Protein AF-A0A2V5JE70-F1 (afdb_monomer)

Secondary structure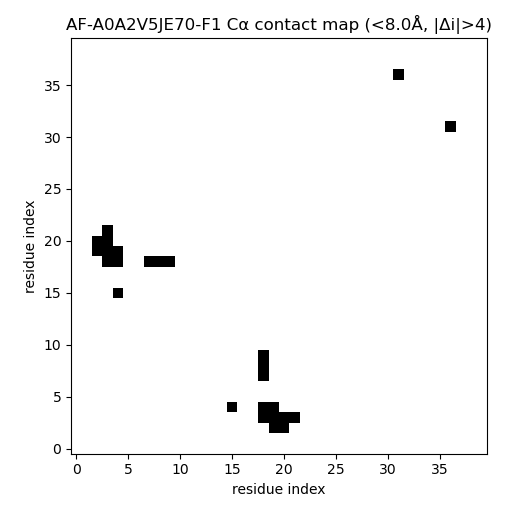 (DSSP, 8-state):
---GGGT---SS---HHHHH---------PPPPHHHHHH-

pLDDT: mean 94.75, std 4.38, range [72.81, 98.12]

Mean predicted aligned error: 3.17 Å

Foldseek 3Di:
DDFQVVPDDDPDDDDSCVSRDDDDPDDPPDDDDPVVVVVD

Radius of gyration: 13.63 Å; Cα contacts (8 Å, |Δi|>4): 13; chains: 1; bounding box: 28×21×32 Å

Structure (mmCIF, N/CA/C/O backbone):
data_AF-A0A2V5JE70-F1
#
_entry.id   AF-A0A2V5JE70-F1
#
loop_
_atom_site.group_PDB
_atom_site.id
_atom_site.type_symbol
_atom_site.label_atom_id
_atom_site.label_alt_id
_atom_site.label_comp_id
_atom_site.label_asym_id
_atom_site.label_entity_id
_atom_site.label_seq_id
_atom_site.pdbx_PDB_ins_code
_atom_site.Cartn_x
_atom_site.Cartn_y
_atom_site.Cartn_z
_atom_site.occupancy
_atom_site.B_iso_or_equiv
_atom_site.auth_seq_id
_atom_site.auth_comp_id
_atom_site.auth_asym_id
_atom_site.auth_atom_id
_atom_site.pdbx_PDB_model_num
ATOM 1 N N . MET A 1 1 ? -0.101 -10.608 1.673 1.00 72.81 1 MET A N 1
ATOM 2 C CA . MET A 1 1 ? -0.450 -9.626 0.623 1.00 72.81 1 MET A CA 1
ATOM 3 C C . MET A 1 1 ? 0.543 -9.807 -0.516 1.00 72.81 1 MET A C 1
ATOM 5 O O . MET A 1 1 ? 1.730 -9.842 -0.224 1.00 72.81 1 MET A O 1
ATOM 9 N N . ILE A 1 2 ? 0.083 -9.991 -1.756 1.00 85.56 2 ILE 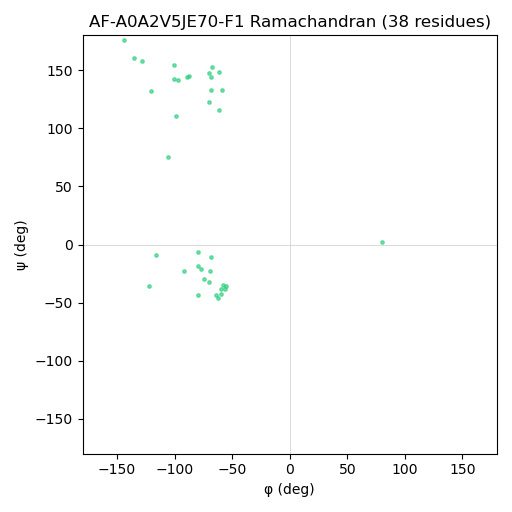A N 1
ATOM 10 C CA . ILE A 1 2 ? 0.973 -10.103 -2.928 1.00 85.56 2 ILE A CA 1
ATOM 11 C C . ILE A 1 2 ? 1.620 -8.736 -3.175 1.00 85.56 2 ILE A C 1
ATOM 13 O O . ILE A 1 2 ? 0.917 -7.717 -3.151 1.00 85.56 2 ILE A O 1
ATOM 17 N N . LYS A 1 3 ? 2.935 -8.700 -3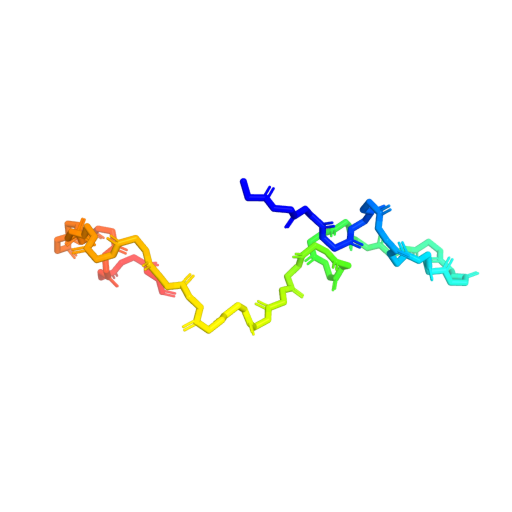.395 1.00 91.44 3 LYS A N 1
ATOM 18 C CA . LYS A 1 3 ? 3.658 -7.461 -3.719 1.00 91.44 3 LYS A CA 1
ATOM 19 C C . LYS A 1 3 ? 3.677 -7.236 -5.223 1.00 91.44 3 LYS A C 1
ATOM 21 O O . LYS A 1 3 ? 3.831 -8.172 -6.002 1.00 91.44 3 LYS A O 1
ATOM 26 N N . GLY A 1 4 ? 3.583 -5.975 -5.644 1.00 93.75 4 GLY A N 1
ATOM 27 C CA . GLY A 1 4 ? 3.677 -5.627 -7.061 1.00 93.75 4 GLY A CA 1
ATOM 28 C C . GLY A 1 4 ? 4.976 -6.125 -7.701 1.00 93.75 4 GLY A C 1
ATOM 29 O O . GLY A 1 4 ? 4.932 -6.635 -8.817 1.00 93.75 4 GLY A O 1
ATOM 30 N N . SER A 1 5 ? 6.101 -6.067 -6.980 1.00 94.88 5 SER A N 1
ATOM 31 C CA . SER A 1 5 ? 7.413 -6.547 -7.446 1.00 94.88 5 SER A CA 1
ATOM 32 C C . SER A 1 5 ? 7.546 -8.067 -7.605 1.00 94.88 5 SER A C 1
ATOM 34 O O . SER A 1 5 ? 8.514 -8.517 -8.208 1.00 94.88 5 SER A O 1
ATOM 36 N N . GLU A 1 6 ? 6.589 -8.867 -7.123 1.00 94.88 6 GLU A N 1
ATOM 37 C CA . GLU A 1 6 ? 6.570 -10.320 -7.368 1.00 94.88 6 GLU A CA 1
ATOM 38 C C . GLU A 1 6 ? 6.090 -10.657 -8.789 1.00 94.88 6 GLU A C 1
ATOM 40 O O . GLU A 1 6 ? 6.369 -11.740 -9.296 1.00 94.88 6 GLU A O 1
ATOM 45 N N . ILE A 1 7 ? 5.373 -9.730 -9.438 1.00 95.19 7 ILE A N 1
ATOM 46 C CA . ILE A 1 7 ? 4.737 -9.935 -10.751 1.00 95.19 7 ILE A CA 1
ATOM 47 C C . ILE A 1 7 ? 5.227 -8.907 -11.780 1.00 95.19 7 ILE A C 1
ATOM 49 O O . ILE A 1 7 ? 5.354 -9.211 -12.965 1.00 95.19 7 ILE A O 1
ATOM 53 N N . ARG A 1 8 ? 5.486 -7.668 -11.350 1.00 95.38 8 ARG A N 1
ATOM 54 C CA . ARG A 1 8 ? 5.884 -6.548 -12.209 1.00 95.38 8 ARG A CA 1
ATOM 55 C C . ARG A 1 8 ? 7.395 -6.374 -12.195 1.00 95.38 8 ARG A C 1
ATOM 57 O O . ARG A 1 8 ? 8.027 -6.425 -11.144 1.00 95.38 8 ARG A O 1
ATOM 64 N N . LYS A 1 9 ? 7.948 -6.056 -13.362 1.00 96.50 9 LYS A N 1
ATOM 65 C CA . LYS A 1 9 ? 9.350 -5.682 -13.547 1.00 96.50 9 LYS A CA 1
ATOM 66 C C . LYS A 1 9 ? 9.412 -4.280 -14.145 1.00 96.50 9 LYS A C 1
ATOM 68 O O . LYS A 1 9 ? 8.690 -3.999 -15.094 1.00 96.50 9 LYS A O 1
ATOM 73 N N . ALA A 1 10 ? 10.240 -3.414 -13.567 1.00 97.12 10 ALA A N 1
ATOM 74 C CA . ALA A 1 10 ? 10.517 -2.097 -14.126 1.00 97.12 10 ALA A CA 1
ATOM 75 C C . ALA A 1 10 ? 11.678 -2.173 -15.124 1.00 97.12 10 ALA A C 1
ATOM 77 O O . ALA A 1 10 ? 12.631 -2.925 -14.909 1.00 97.12 10 ALA A O 1
ATOM 78 N N . ASP A 1 11 ? 11.607 -1.366 -16.179 1.00 97.81 11 ASP A N 1
ATOM 79 C CA . ASP A 1 11 ? 12.653 -1.289 -17.207 1.00 97.81 11 ASP A CA 1
ATOM 80 C C . ASP A 1 11 ? 13.851 -0.427 -16.774 1.00 97.81 11 ASP A C 1
ATOM 82 O O . ASP A 1 11 ? 14.946 -0.558 -17.318 1.00 97.81 11 ASP A O 1
ATOM 86 N N . TYR A 1 12 ? 13.661 0.419 -15.757 1.00 97.81 12 TYR A N 1
ATOM 87 C CA . TYR A 1 12 ? 14.682 1.297 -15.187 1.00 97.81 12 TYR A CA 1
ATOM 88 C C . TYR A 1 12 ? 14.758 1.140 -13.664 1.00 97.81 12 TYR A C 1
ATOM 90 O O . TYR A 1 12 ? 13.774 0.722 -13.043 1.00 97.81 12 TYR A O 1
ATOM 98 N N . PRO A 1 13 ? 15.892 1.505 -13.037 1.00 97.25 13 PRO A N 1
ATOM 99 C CA . PRO A 1 13 ? 15.983 1.584 -11.586 1.00 97.25 13 PRO A CA 1
ATOM 100 C C . PRO A 1 13 ? 14.992 2.623 -11.058 1.00 97.25 13 PRO A C 1
ATOM 102 O O . PRO A 1 13 ? 15.108 3.811 -11.354 1.00 97.25 13 PRO A O 1
ATOM 105 N N . ILE A 1 14 ? 14.011 2.165 -10.289 1.00 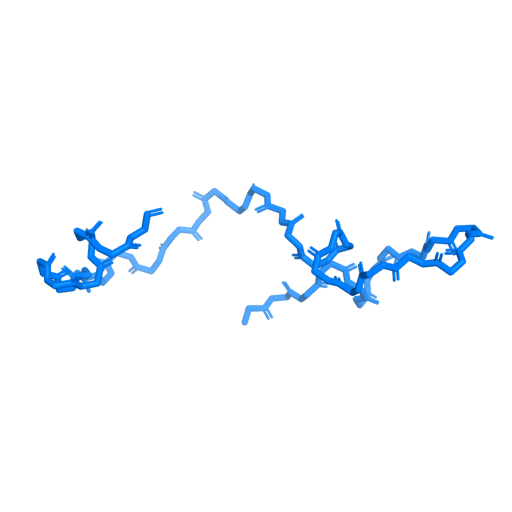97.00 14 ILE A N 1
ATOM 106 C CA . ILE A 1 14 ? 13.019 3.012 -9.629 1.00 97.00 14 ILE A CA 1
ATOM 107 C C . ILE A 1 14 ? 12.825 2.551 -8.191 1.00 97.00 14 ILE A C 1
ATOM 109 O O . I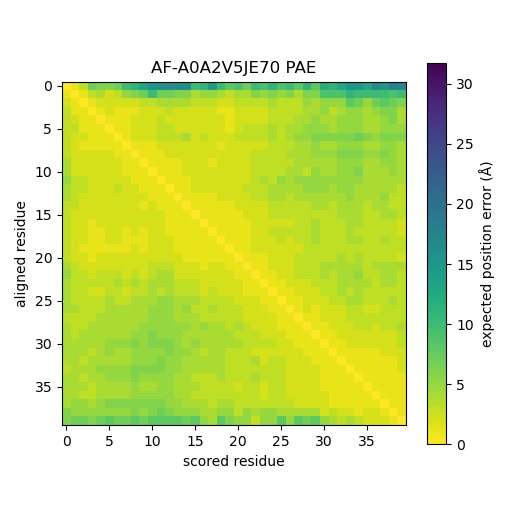LE A 1 14 ? 13.118 1.403 -7.845 1.00 97.00 14 ILE A O 1
ATOM 113 N N . GLU A 1 15 ? 12.285 3.442 -7.366 1.00 97.56 15 GLU A N 1
ATOM 114 C CA . GLU A 1 15 ? 11.965 3.126 -5.980 1.00 97.56 15 GLU A CA 1
ATOM 115 C C . GLU A 1 15 ? 10.988 1.957 -5.881 1.00 97.56 15 GLU A C 1
ATOM 117 O O . GLU A 1 15 ? 9.944 1.922 -6.541 1.00 97.56 15 GLU A O 1
ATOM 122 N N . LYS A 1 16 ? 11.296 1.007 -4.994 1.00 95.06 16 LYS A N 1
ATOM 123 C CA . LYS A 1 16 ? 10.507 -0.220 -4.828 1.00 95.06 16 LYS A CA 1
ATOM 124 C C . LYS A 1 16 ? 9.043 0.068 -4.482 1.00 95.06 16 LYS A C 1
ATOM 126 O O . LYS A 1 16 ? 8.150 -0.631 -4.962 1.00 95.06 16 LYS A O 1
ATOM 131 N N . LEU A 1 17 ? 8.797 1.137 -3.718 1.00 95.94 17 LEU A N 1
ATOM 132 C CA . LEU A 1 17 ? 7.455 1.598 -3.355 1.00 95.94 17 LEU A CA 1
ATOM 133 C C . LEU A 1 17 ? 6.568 1.850 -4.586 1.00 95.94 17 LEU A C 1
ATOM 135 O O . LEU A 1 17 ? 5.376 1.554 -4.550 1.00 95.94 17 LEU A O 1
ATOM 139 N N . LEU A 1 18 ? 7.140 2.348 -5.687 1.00 96.62 18 LEU A N 1
ATOM 140 C CA . LEU A 1 18 ? 6.393 2.661 -6.909 1.00 96.62 18 LEU A CA 1
ATOM 141 C C . LEU A 1 18 ? 5.895 1.401 -7.628 1.00 96.62 18 LEU A C 1
ATOM 143 O O . LEU A 1 18 ? 4.823 1.428 -8.231 1.00 96.62 18 LEU A O 1
ATOM 147 N N . ILE A 1 19 ? 6.644 0.297 -7.539 1.00 96.62 19 ILE A N 1
ATOM 148 C CA . ILE A 1 19 ? 6.253 -1.001 -8.109 1.00 96.62 19 ILE A CA 1
ATOM 149 C C . ILE A 1 19 ? 5.256 -1.706 -7.185 1.00 96.62 19 ILE A C 1
ATOM 151 O O . ILE A 1 19 ? 4.257 -2.257 -7.659 1.00 96.62 19 ILE A O 1
ATOM 155 N N . ASP A 1 20 ? 5.528 -1.681 -5.876 1.00 96.44 20 ASP A N 1
ATOM 156 C CA . ASP A 1 20 ? 4.771 -2.417 -4.863 1.00 96.44 20 ASP A CA 1
ATOM 157 C C . ASP A 1 20 ? 3.405 -1.800 -4.560 1.00 96.44 20 ASP A C 1
ATOM 159 O O . ASP A 1 20 ? 2.476 -2.543 -4.244 1.00 96.44 20 ASP A O 1
ATOM 163 N N . ARG A 1 21 ? 3.238 -0.477 -4.688 1.00 94.94 21 ARG A N 1
ATOM 164 C CA . ARG A 1 21 ? 1.939 0.181 -4.509 1.00 94.94 21 ARG A CA 1
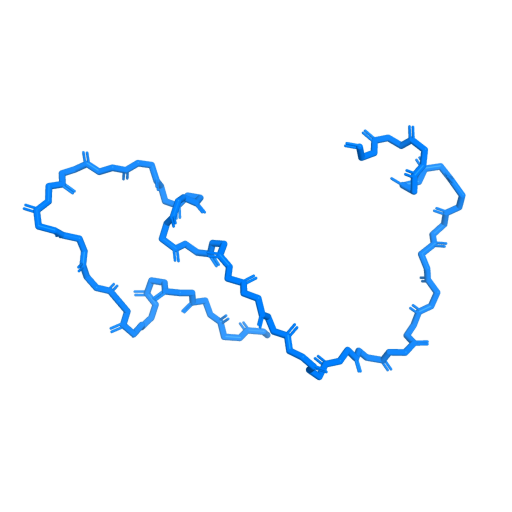ATOM 165 C C . ARG A 1 21 ? 0.996 -0.180 -5.661 1.00 94.94 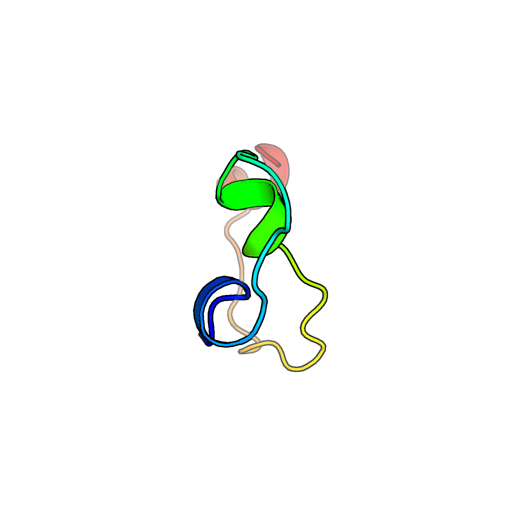21 ARG A C 1
ATOM 167 O O . ARG A 1 21 ? 1.240 0.111 -6.834 1.00 94.94 21 ARG A O 1
ATOM 174 N N . TRP A 1 22 ? -0.149 -0.754 -5.320 1.00 93.06 22 TRP A N 1
ATOM 175 C CA . TRP A 1 22 ? -1.222 -1.067 -6.261 1.00 93.06 22 TRP A CA 1
ATOM 176 C C . TRP A 1 22 ? -2.589 -0.859 -5.607 1.00 93.06 22 TRP A C 1
ATOM 178 O O . TRP A 1 22 ? -2.660 -0.493 -4.439 1.00 93.06 22 TRP A O 1
ATOM 188 N N . SER A 1 23 ? -3.666 -1.035 -6.374 1.00 92.62 23 SER A N 1
ATOM 189 C CA . SER A 1 23 ? -5.045 -0.823 -5.917 1.00 92.62 23 SER A CA 1
ATOM 190 C C . SER A 1 23 ? -5.758 -2.168 -5.708 1.00 92.62 23 SER A C 1
ATOM 192 O O . SER A 1 23 ? -6.554 -2.561 -6.572 1.00 92.62 23 SER A O 1
ATOM 194 N N . PRO A 1 24 ? -5.461 -2.916 -4.622 1.00 91.69 24 PRO A N 1
ATOM 195 C CA . PRO A 1 24 ? -6.243 -4.093 -4.270 1.00 91.69 24 PRO A CA 1
ATOM 196 C C . PRO A 1 24 ? -7.689 -3.677 -3.988 1.00 91.69 24 PRO A C 1
ATOM 198 O O . PRO A 1 24 ? -7.951 -2.571 -3.522 1.00 91.69 24 PRO A O 1
ATOM 201 N N . ARG A 1 25 ? -8.634 -4.569 -4.292 1.00 93.25 25 ARG A N 1
ATOM 202 C CA . ARG A 1 25 ? -10.073 -4.327 -4.074 1.00 93.25 25 ARG A CA 1
ATOM 203 C C . ARG A 1 25 ? -10.700 -5.273 -3.050 1.00 93.25 25 ARG A C 1
ATOM 205 O O . ARG A 1 25 ? -11.834 -5.061 -2.652 1.00 93.25 25 ARG A O 1
ATOM 212 N N . ALA A 1 26 ? -9.960 -6.296 -2.627 1.00 94.38 26 ALA A N 1
ATOM 213 C CA . ALA A 1 26 ? -10.338 -7.172 -1.527 1.00 9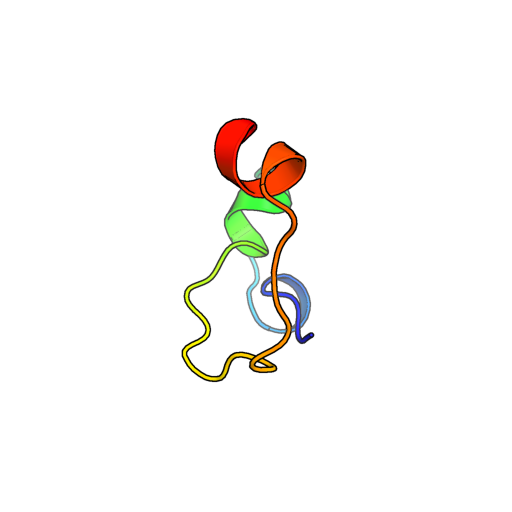4.38 26 ALA A CA 1
ATOM 214 C C . ALA A 1 26 ? -9.591 -6.712 -0.268 1.00 94.38 26 ALA A C 1
ATOM 216 O O . ALA A 1 26 ? -8.365 -6.817 -0.212 1.00 94.38 26 ALA A O 1
ATOM 217 N N . MET A 1 27 ? -10.324 -6.161 0.697 1.00 93.56 27 MET A N 1
ATOM 218 C CA . MET A 1 27 ? -9.802 -5.706 1.992 1.00 93.56 27 MET A CA 1
ATOM 219 C C . MET A 1 27 ? -10.116 -6.757 3.070 1.00 93.56 27 MET A C 1
ATOM 221 O O . MET A 1 27 ? -11.070 -7.515 2.903 1.00 93.56 27 MET A O 1
ATOM 225 N N . SER A 1 28 ? -9.333 -6.820 4.156 1.00 94.56 28 SER A N 1
ATOM 226 C CA . SER A 1 28 ? -9.573 -7.776 5.257 1.00 94.56 28 SER A CA 1
ATOM 227 C C . SER A 1 28 ? -10.838 -7.461 6.062 1.00 94.56 28 SER A C 1
ATOM 229 O O . SER A 1 28 ? -11.404 -8.362 6.672 1.00 94.56 28 SER A O 1
ATOM 231 N N . GLY A 1 29 ? -11.294 -6.204 6.037 1.00 96.00 29 GLY A N 1
ATOM 232 C CA . GLY A 1 29 ? -12.406 -5.719 6.860 1.00 96.00 29 GLY A CA 1
ATOM 233 C C . GLY A 1 29 ? -12.005 -5.383 8.299 1.00 96.00 29 GLY A C 1
ATOM 234 O O . GLY A 1 29 ? -12.866 -5.010 9.086 1.00 96.00 29 GLY A O 1
ATOM 235 N N . GLU A 1 30 ? -10.721 -5.507 8.638 1.00 97.00 30 GLU A N 1
ATOM 236 C CA . GLU A 1 30 ? -10.178 -5.091 9.930 1.00 97.00 30 GLU A CA 1
ATOM 237 C C . GLU A 1 30 ? -10.201 -3.563 10.059 1.00 97.00 30 GLU A C 1
ATOM 239 O O . GLU A 1 30 ? -9.985 -2.838 9.082 1.00 97.00 30 GLU A O 1
ATOM 244 N N . GLU A 1 31 ? -10.467 -3.081 11.271 1.00 97.25 31 GLU A N 1
ATOM 245 C CA . GLU A 1 31 ? -10.437 -1.654 11.583 1.00 97.25 31 GLU A CA 1
ATOM 246 C C . GLU A 1 31 ? -8.998 -1.117 11.570 1.00 97.25 31 GLU A C 1
ATOM 248 O O . GLU A 1 31 ? -8.050 -1.813 11.935 1.00 97.25 31 GLU A O 1
ATOM 253 N N . ILE A 1 32 ? -8.849 0.146 11.169 1.00 96.44 32 ILE A N 1
ATOM 254 C CA . ILE A 1 32 ? -7.618 0.927 11.331 1.00 96.44 32 ILE A CA 1
ATOM 255 C C . ILE A 1 32 ? -7.792 1.852 12.536 1.00 96.44 32 ILE A C 1
ATOM 257 O O . ILE A 1 32 ? -8.888 2.377 12.752 1.00 96.44 32 ILE A O 1
ATOM 261 N N . SER A 1 33 ? -6.739 2.060 13.327 1.00 97.69 33 SER A N 1
ATOM 262 C CA . SER A 1 33 ? -6.829 2.986 14.458 1.00 97.69 33 S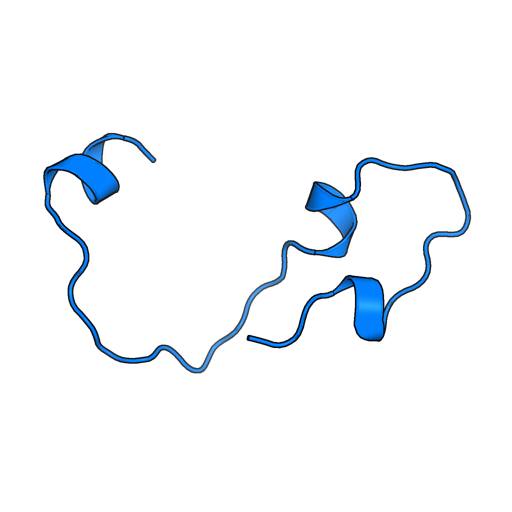ER A CA 1
ATOM 263 C C . SER A 1 33 ? -6.997 4.435 13.984 1.00 97.69 33 SER A C 1
ATOM 265 O O . SER A 1 33 ? -6.541 4.812 12.904 1.00 97.69 33 SER A O 1
ATOM 267 N N . GLU A 1 34 ? -7.626 5.276 14.810 1.00 97.81 34 GLU A N 1
ATOM 268 C CA . GLU A 1 34 ? -7.782 6.706 14.508 1.00 97.81 34 GLU A CA 1
ATOM 269 C C . GLU A 1 34 ? -6.423 7.405 14.347 1.00 97.81 34 GLU A C 1
ATOM 271 O O . GLU A 1 34 ? -6.251 8.220 13.446 1.00 97.81 34 GLU A O 1
ATOM 276 N N . GLU A 1 35 ? -5.424 7.045 15.158 1.00 98.12 35 GLU A N 1
ATOM 277 C CA . GLU A 1 35 ? -4.071 7.599 15.044 1.00 98.12 35 GLU A CA 1
ATOM 278 C C . GLU A 1 35 ? -3.426 7.268 13.692 1.00 98.12 35 GLU A C 1
ATOM 280 O O . GLU A 1 35 ? -2.847 8.145 13.050 1.00 98.12 35 GLU A O 1
ATOM 285 N N . GLU A 1 36 ? -3.518 6.010 13.251 1.00 96.94 36 GLU A N 1
ATOM 286 C CA . GLU A 1 36 ? -2.991 5.594 11.951 1.00 96.94 36 GLU A CA 1
ATOM 287 C C . GLU A 1 36 ? -3.736 6.288 10.815 1.00 96.94 36 GLU A C 1
ATOM 289 O O . GLU A 1 36 ? -3.093 6.789 9.896 1.00 96.94 36 GLU A O 1
ATOM 294 N N . LEU A 1 37 ? -5.067 6.381 10.901 1.00 97.00 37 LEU A N 1
ATOM 295 C CA . LEU A 1 37 ? -5.890 7.072 9.912 1.00 97.00 37 LEU A CA 1
ATOM 296 C C . LEU A 1 37 ? -5.513 8.555 9.784 1.00 97.00 37 LEU A C 1
ATOM 298 O O . LEU A 1 37 ? -5.411 9.058 8.670 1.00 97.00 37 LEU A O 1
ATOM 302 N N . MET A 1 38 ? -5.276 9.239 10.905 1.00 97.44 38 MET A N 1
ATOM 303 C CA . MET A 1 38 ? -4.942 10.669 10.938 1.00 97.44 38 MET A CA 1
ATOM 304 C C . MET A 1 38 ? -3.473 10.972 10.600 1.00 97.44 38 MET A C 1
ATOM 306 O O . MET A 1 38 ? -3.101 12.141 10.490 1.00 97.44 38 MET A O 1
ATOM 310 N N . ARG A 1 39 ? -2.631 9.942 10.444 1.00 96.56 39 ARG A N 1
ATOM 311 C CA . ARG A 1 39 ? -1.221 10.069 10.039 1.00 96.56 39 ARG A CA 1
ATOM 312 C C . ARG A 1 39 ? -1.016 9.969 8.521 1.00 96.56 39 ARG A C 1
ATOM 314 O O . ARG A 1 39 ? 0.029 10.411 8.042 1.00 96.56 39 ARG A O 1
ATOM 321 N N . LEU A 1 40 ? -1.949 9.338 7.805 1.00 88.12 40 LEU A N 1
ATOM 322 C CA . LEU A 1 40 ? -1.900 9.125 6.350 1.00 88.12 40 LEU A CA 1
ATOM 323 C C . LEU A 1 40 ? -2.023 10.437 5.566 1.00 88.12 40 LEU A C 1
ATOM 325 O O . LEU A 1 40 ? -1.349 10.521 4.513 1.00 88.12 40 LEU A O 1
#

Solvent-accessible surface area (backbone atoms only — not comparable to full-atom values): 2940 Å² total; per-residue (Å²): 133,89,52,29,63,81,80,51,80,75,96,60,99,67,65,66,65,72,52,41,60,75,85,81,86,83,74,92,80,73,86,77,55,69,69,62,62,76,68,111

Sequence (40 aa):
MIKGSEIRKADYPIEKLLIDRWSPRAMSGEEISEEELMRL